Protein AF-A0A124IGR4-F1 (afdb_monomer_lite)

Structure (mmCIF, N/CA/C/O backbone):
data_AF-A0A124IGR4-F1
#
_entry.id   AF-A0A124IGR4-F1
#
loop_
_atom_site.group_PDB
_atom_site.id
_atom_site.type_symbol
_atom_site.label_atom_id
_atom_site.label_alt_id
_atom_site.label_comp_id
_atom_site.label_asym_id
_atom_site.label_entity_id
_atom_site.label_seq_id
_atom_site.pdbx_PDB_ins_code
_atom_site.Cartn_x
_atom_site.Cartn_y
_atom_site.Cartn_z
_a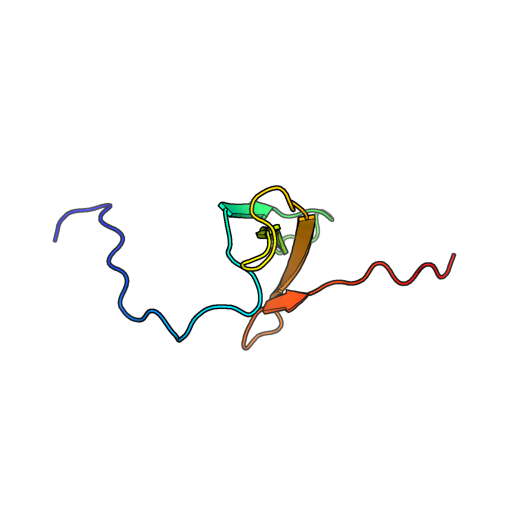tom_site.occupancy
_atom_site.B_iso_or_equiv
_atom_site.auth_seq_id
_atom_site.auth_comp_id
_atom_site.auth_asym_id
_atom_site.auth_atom_id
_atom_site.pdbx_PDB_model_num
ATOM 1 N N . MET A 1 1 ? -26.728 -18.332 -9.773 1.00 50.19 1 MET A N 1
ATOM 2 C CA . MET A 1 1 ? -25.565 -17.510 -9.376 1.00 50.19 1 MET A CA 1
ATOM 3 C C . MET A 1 1 ? -24.703 -18.363 -8.470 1.00 50.19 1 MET A C 1
ATOM 5 O O . MET A 1 1 ? -25.176 -18.771 -7.417 1.00 50.19 1 MET A O 1
ATOM 9 N N . GLU A 1 2 ? -23.503 -18.716 -8.915 1.00 49.34 2 GLU A N 1
ATOM 10 C CA . GLU A 1 2 ? -22.553 -19.482 -8.106 1.00 49.34 2 GLU A CA 1
ATOM 11 C C . GLU A 1 2 ? -22.012 -18.588 -6.982 1.00 49.34 2 GLU A C 1
ATOM 13 O O . GLU A 1 2 ? -21.451 -17.520 -7.236 1.00 49.34 2 GLU A O 1
ATOM 18 N N . LYS A 1 3 ? -22.233 -18.997 -5.728 1.00 52.19 3 LYS A N 1
ATOM 19 C CA . LYS A 1 3 ? -21.639 -18.364 -4.545 1.00 52.19 3 LYS A CA 1
ATOM 20 C C . LYS A 1 3 ? -20.117 -18.529 -4.618 1.00 52.19 3 LYS A C 1
ATOM 22 O O . LYS A 1 3 ? -19.638 -19.653 -4.564 1.00 52.19 3 LYS A O 1
ATOM 27 N N . GLY A 1 4 ? -19.378 -17.421 -4.684 1.00 60.44 4 GLY A N 1
ATOM 28 C CA . GLY A 1 4 ? -17.921 -17.406 -4.468 1.00 60.44 4 GLY A CA 1
ATOM 29 C C . GLY A 1 4 ? -17.050 -17.151 -5.700 1.00 60.44 4 GLY A C 1
ATOM 30 O O . GLY A 1 4 ? -15.831 -17.121 -5.576 1.00 60.44 4 GLY A O 1
ATOM 31 N N . SER A 1 5 ? -17.637 -16.929 -6.876 1.00 62.09 5 SER A N 1
ATOM 32 C CA . SER A 1 5 ? -16.877 -16.544 -8.068 1.00 62.09 5 SER A CA 1
ATOM 33 C C . SER A 1 5 ? -16.662 -15.025 -8.099 1.00 62.09 5 SER A C 1
ATOM 35 O O . SER A 1 5 ? -17.605 -14.258 -8.306 1.00 62.09 5 SER A O 1
ATOM 37 N N . PHE A 1 6 ? -15.422 -14.575 -7.881 1.00 68.94 6 PHE A N 1
ATOM 38 C CA . PHE A 1 6 ? -15.026 -13.193 -8.156 1.00 68.94 6 PHE A CA 1
ATOM 39 C C . PHE A 1 6 ? -14.956 -12.991 -9.672 1.00 68.94 6 PHE A C 1
ATOM 41 O O . PHE A 1 6 ? -14.122 -13.597 -10.345 1.00 68.94 6 PHE A O 1
ATOM 48 N N . LYS A 1 7 ? -15.826 -12.132 -10.219 1.00 59.47 7 LYS A N 1
ATOM 49 C CA . LYS A 1 7 ? -15.777 -11.739 -11.630 1.00 59.47 7 LYS A CA 1
ATOM 50 C C . LYS A 1 7 ? -15.134 -10.354 -11.751 1.00 59.47 7 LYS A C 1
ATOM 52 O O . LYS A 1 7 ? -15.740 -9.387 -11.290 1.00 59.47 7 LYS A O 1
ATOM 57 N N . PRO A 1 8 ? -13.949 -10.222 -12.370 1.00 56.19 8 PRO A N 1
ATOM 58 C CA . PRO A 1 8 ? -13.387 -8.908 -12.650 1.00 56.19 8 PRO A CA 1
ATOM 59 C C . PRO A 1 8 ? -14.288 -8.189 -13.669 1.00 56.19 8 PRO A C 1
ATOM 61 O O . PRO A 1 8 ? -14.517 -8.691 -14.768 1.00 56.19 8 PRO A O 1
ATOM 64 N N . VAL A 1 9 ? -14.860 -7.047 -13.275 1.00 65.44 9 VAL A N 1
ATOM 65 C CA . VAL A 1 9 ? -15.800 -6.253 -14.099 1.00 65.44 9 VAL A CA 1
ATOM 66 C C . VAL A 1 9 ? -15.074 -5.166 -14.894 1.00 65.44 9 VAL A C 1
ATOM 68 O O . VAL A 1 9 ? -15.524 -4.772 -15.965 1.00 65.44 9 VAL A O 1
ATOM 71 N N . TRP A 1 10 ? -13.929 -4.714 -14.390 1.00 56.34 10 TRP A N 1
ATOM 72 C CA . TRP A 1 10 ? -13.067 -3.732 -15.028 1.00 56.34 10 TRP A CA 1
ATOM 73 C C . TRP A 1 10 ? -11.623 -4.017 -14.625 1.00 56.34 10 TRP A C 1
ATOM 75 O O . TRP A 1 10 ? -11.341 -4.230 -13.447 1.00 56.34 10 TRP A O 1
ATOM 85 N N . GLN A 1 11 ? -10.717 -4.017 -15.597 1.00 52.47 11 GLN A N 1
ATOM 86 C CA . GLN A 1 11 ? -9.281 -3.957 -15.353 1.00 52.47 11 GLN A CA 1
ATOM 87 C C . GLN A 1 11 ? -8.767 -2.763 -16.147 1.00 52.47 11 GLN A C 1
ATOM 89 O O . GLN A 1 11 ? -8.918 -2.719 -17.367 1.00 52.47 11 GLN A O 1
ATOM 94 N N . SER A 1 12 ? -8.278 -1.745 -15.441 1.00 62.88 12 SER A N 1
ATOM 95 C CA . SER A 1 12 ? -7.703 -0.557 -16.065 1.00 62.88 12 SER A CA 1
ATOM 96 C C . SER A 1 12 ? -6.434 -0.906 -16.846 1.00 62.88 12 SER A C 1
ATOM 98 O O . SER A 1 12 ? -5.961 -2.043 -16.845 1.00 62.88 12 SER A O 1
ATOM 100 N N . SER A 1 13 ? -5.853 0.117 -17.470 1.00 69.06 13 SER A N 1
ATOM 101 C CA . SER A 1 13 ? -4.456 0.122 -17.900 1.00 69.06 13 SER A CA 1
ATOM 102 C C . SER A 1 13 ? -3.520 -0.438 -16.827 1.00 69.06 13 SER A C 1
ATOM 104 O O . SER A 1 13 ? -3.851 -0.432 -15.636 1.00 69.06 13 SER A O 1
ATOM 106 N N . SER A 1 14 ? -2.332 -0.864 -17.261 1.00 75.88 14 SER A N 1
ATOM 107 C CA . SER A 1 14 ? -1.241 -1.251 -16.372 1.00 75.88 14 SER A CA 1
ATOM 108 C C . SER A 1 14 ? -1.109 -0.255 -15.224 1.00 75.88 14 SER A C 1
ATOM 110 O O . SER A 1 14 ? -1.045 0.954 -15.450 1.00 75.88 14 SER A O 1
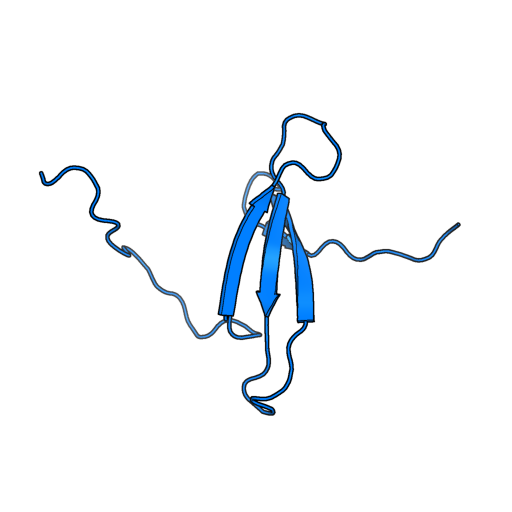ATOM 112 N N . LEU A 1 15 ? -1.094 -0.779 -13.999 1.00 82.88 15 LEU A N 1
ATOM 113 C CA . LEU A 1 15 ? -0.706 -0.012 -12.820 1.00 82.88 15 LEU A CA 1
ATOM 114 C C . LEU A 1 15 ? 0.710 0.527 -13.020 1.00 82.88 15 LEU A C 1
ATOM 116 O O . LEU A 1 15 ? 1.472 -0.081 -13.769 1.00 82.88 15 LEU A O 1
ATOM 120 N N . ASP A 1 16 ? 1.069 1.601 -12.319 1.00 85.81 16 ASP A N 1
ATOM 121 C CA . ASP A 1 16 ? 2.435 2.150 -12.328 1.00 85.81 16 ASP A CA 1
ATOM 122 C C . ASP A 1 16 ? 3.474 1.080 -11.921 1.00 85.81 16 ASP A C 1
ATOM 124 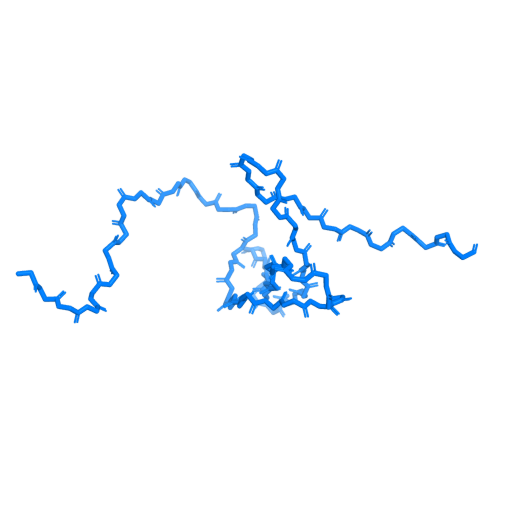O O . ASP A 1 16 ? 4.544 0.945 -12.520 1.00 85.81 16 ASP A O 1
ATOM 128 N N . HIS A 1 17 ? 3.075 0.200 -10.993 1.00 90.38 17 HIS A N 1
ATOM 129 C CA . HIS A 1 17 ? 3.821 -0.978 -10.559 1.00 90.38 17 HIS A CA 1
ATOM 130 C C . HIS A 1 17 ? 2.927 -2.233 -10.537 1.00 90.38 17 HIS A C 1
ATOM 132 O O . HIS A 1 17 ? 1.760 -2.143 -10.157 1.00 90.38 17 HIS A O 1
ATOM 138 N N . PRO A 1 18 ? 3.423 -3.420 -10.941 1.00 91.19 18 PRO A N 1
ATOM 139 C CA . PRO A 1 18 ? 2.644 -4.653 -10.870 1.00 91.19 18 PRO A CA 1
ATOM 140 C C . PRO A 1 18 ? 2.441 -5.115 -9.420 1.00 91.19 18 PRO A C 1
ATOM 142 O O . PRO A 1 18 ? 3.402 -5.202 -8.653 1.00 91.19 18 PRO A O 1
ATOM 145 N N . ASN A 1 19 ? 1.212 -5.517 -9.084 1.00 90.88 19 ASN A N 1
ATOM 146 C CA . ASN A 1 19 ? 0.875 -6.102 -7.784 1.00 90.88 19 ASN A CA 1
ATOM 147 C C . ASN A 1 19 ? 1.099 -7.619 -7.813 1.00 90.88 19 ASN A C 1
ATOM 149 O O . ASN A 1 19 ? 0.453 -8.328 -8.585 1.00 90.88 19 ASN A O 1
ATOM 153 N N . TYR A 1 20 ? 1.975 -8.132 -6.951 1.00 92.00 20 TYR A N 1
ATOM 154 C CA . TYR A 1 20 ? 2.196 -9.575 -6.788 1.00 92.00 20 TYR A CA 1
ATOM 155 C C . TYR A 1 20 ? 1.289 -10.194 -5.730 1.00 92.00 20 TYR A C 1
ATOM 157 O O . TYR A 1 20 ? 0.897 -11.354 -5.851 1.00 92.00 20 TYR A O 1
ATOM 165 N N . TRP A 1 21 ? 0.973 -9.433 -4.686 1.00 93.38 21 TRP A N 1
ATOM 166 C CA . TRP A 1 21 ? 0.119 -9.872 -3.592 1.00 93.38 21 TRP A CA 1
ATOM 167 C C . TRP A 1 21 ? -0.521 -8.668 -2.909 1.00 93.38 21 TRP A C 1
ATOM 169 O O . TRP A 1 21 ? 0.085 -7.599 -2.866 1.00 93.38 21 TRP A O 1
ATOM 179 N N . ALA A 1 22 ? -1.725 -8.847 -2.371 1.00 94.00 22 ALA A N 1
ATOM 180 C CA . ALA A 1 22 ? -2.412 -7.826 -1.597 1.00 94.00 22 ALA A CA 1
ATOM 181 C C . ALA A 1 22 ? -3.266 -8.457 -0.489 1.00 94.00 22 ALA A C 1
ATOM 183 O O . ALA A 1 22 ? -3.898 -9.493 -0.712 1.00 94.00 22 ALA A O 1
ATOM 184 N N . THR A 1 23 ? -3.327 -7.804 0.671 1.00 95.12 23 THR A N 1
ATOM 185 C CA . THR A 1 23 ? -4.286 -8.111 1.742 1.00 95.12 23 THR A CA 1
ATOM 186 C C . THR A 1 23 ? -4.843 -6.838 2.359 1.00 95.12 23 THR A C 1
ATOM 188 O O . THR A 1 23 ? -4.208 -5.786 2.325 1.00 95.12 23 THR A O 1
ATOM 191 N N . LEU A 1 24 ? -6.012 -6.967 2.979 1.00 94.88 24 LEU A N 1
ATOM 192 C CA . LEU A 1 24 ? -6.550 -5.973 3.898 1.00 94.88 24 LEU A CA 1
ATOM 193 C C . LEU A 1 24 ? -6.116 -6.317 5.327 1.00 94.88 24 LEU A C 1
ATOM 195 O O . LEU A 1 24 ? -6.159 -7.489 5.711 1.00 94.88 24 LEU A O 1
ATOM 199 N N . ILE A 1 25 ? -5.682 -5.314 6.085 1.00 94.25 25 ILE A N 1
ATOM 200 C CA . ILE A 1 25 ? -5.267 -5.434 7.487 1.00 94.25 25 ILE A CA 1
ATOM 201 C C . ILE A 1 25 ? -5.580 -4.130 8.222 1.00 94.25 25 ILE A C 1
ATOM 203 O O . ILE A 1 25 ? -5.268 -3.066 7.707 1.00 94.25 25 ILE A O 1
ATOM 207 N N . ASP A 1 26 ? -6.168 -4.206 9.413 1.00 94.31 26 ASP A N 1
ATOM 208 C CA . ASP A 1 26 ? -6.230 -3.075 10.345 1.00 94.31 26 ASP A CA 1
ATOM 209 C C . ASP A 1 26 ? -4.884 -3.001 11.082 1.00 94.31 26 ASP A C 1
ATOM 211 O O . ASP A 1 26 ? -4.626 -3.768 12.015 1.00 94.31 26 ASP A O 1
ATOM 215 N N . LEU A 1 27 ? -3.967 -2.167 10.585 1.00 91.75 27 LEU A N 1
ATOM 216 C CA . LEU A 1 27 ? -2.582 -2.131 11.065 1.00 91.75 27 LEU A CA 1
ATOM 217 C C . LEU A 1 27 ? -2.449 -1.375 12.394 1.00 91.75 27 LEU A C 1
ATOM 219 O O . LEU A 1 27 ? -1.529 -1.644 13.170 1.00 91.75 27 LEU A O 1
ATOM 223 N N . ASN A 1 28 ? -3.334 -0.411 12.643 1.00 89.88 28 ASN A N 1
ATOM 224 C CA . ASN A 1 28 ? -3.260 0.503 13.785 1.00 89.88 28 ASN A CA 1
ATOM 225 C C . ASN A 1 28 ? -4.391 0.296 14.817 1.00 89.88 28 ASN A C 1
ATOM 227 O O . ASN A 1 28 ? -4.426 1.012 15.819 1.00 89.88 28 ASN A O 1
ATOM 231 N N . ASN A 1 29 ? -5.243 -0.715 14.625 1.00 93.19 29 ASN A N 1
ATOM 232 C CA . ASN A 1 29 ? -6.397 -1.062 15.459 1.00 93.19 29 ASN A CA 1
ATOM 233 C C . ASN A 1 29 ? -7.445 0.060 15.564 1.00 93.19 29 ASN A C 1
ATOM 235 O O . ASN A 1 29 ? -8.053 0.241 16.626 1.00 93.19 29 ASN A O 1
ATOM 239 N N . ASN A 1 30 ? -7.651 0.838 14.498 1.00 93.06 30 ASN A N 1
ATOM 240 C CA . ASN A 1 30 ? -8.669 1.893 14.468 1.00 93.06 30 ASN A CA 1
ATOM 241 C C . ASN A 1 30 ? -10.024 1.420 13.904 1.00 93.06 30 ASN A C 1
ATOM 243 O O . ASN A 1 30 ? -10.965 2.216 13.842 1.00 93.06 30 ASN A O 1
ATOM 247 N N . GLY A 1 31 ? -10.142 0.147 13.516 1.00 94.25 31 GLY A N 1
ATOM 248 C CA . GLY A 1 31 ? -11.337 -0.429 12.900 1.00 94.25 31 GLY A CA 1
ATOM 249 C C . GLY A 1 31 ? -11.447 -0.197 11.389 1.00 94.25 31 GLY A C 1
ATOM 250 O O . GLY A 1 31 ? -12.426 -0.637 10.781 1.00 94.25 31 GLY A O 1
ATOM 251 N N . GLU A 1 32 ? -10.471 0.468 10.768 1.00 92.25 32 GLU A N 1
ATOM 252 C CA . GLU A 1 32 ? -10.360 0.657 9.323 1.00 92.25 32 GLU A CA 1
ATOM 253 C C . GLU A 1 32 ? -9.244 -0.241 8.778 1.00 92.25 32 GLU A C 1
ATOM 255 O O . GLU A 1 32 ? -8.119 -0.214 9.256 1.00 92.25 32 GLU A O 1
ATOM 260 N N . ASN A 1 33 ? -9.529 -1.023 7.734 1.00 93.25 33 ASN A N 1
ATOM 261 C CA . ASN A 1 33 ? -8.478 -1.804 7.088 1.00 93.25 33 ASN A CA 1
ATOM 262 C C . ASN A 1 33 ? -7.659 -0.927 6.129 1.00 93.25 33 ASN A C 1
ATOM 264 O O . ASN A 1 33 ? -8.211 -0.314 5.209 1.00 93.25 33 ASN A O 1
ATOM 268 N N . GLU A 1 34 ? -6.339 -0.963 6.261 1.00 94.88 34 GLU A N 1
ATOM 269 C CA . GLU A 1 34 ? -5.402 -0.562 5.221 1.00 94.88 34 GLU A CA 1
ATOM 270 C C . GLU A 1 34 ? -5.162 -1.693 4.206 1.00 94.88 34 GLU A C 1
ATOM 272 O O . GLU A 1 34 ? -5.356 -2.882 4.477 1.00 94.88 34 GLU A O 1
ATOM 277 N N . LEU A 1 35 ? -4.723 -1.316 3.005 1.00 95.25 35 LEU A N 1
ATOM 278 C CA . LEU A 1 35 ? -4.317 -2.239 1.952 1.00 95.25 35 LEU A CA 1
ATOM 279 C C . LEU A 1 35 ? -2.790 -2.374 1.958 1.00 95.25 35 LEU A C 1
ATOM 281 O O . LEU A 1 35 ? -2.068 -1.428 1.641 1.00 95.25 35 LEU A O 1
ATOM 285 N N . LEU A 1 36 ? -2.311 -3.567 2.299 1.00 94.81 36 LEU A N 1
ATOM 286 C CA . LEU A 1 36 ? -0.903 -3.943 2.241 1.00 94.81 36 LEU A CA 1
ATOM 287 C C . LEU A 1 36 ? -0.637 -4.660 0.915 1.00 94.81 36 LEU A C 1
ATOM 289 O O . LEU A 1 36 ? -1.244 -5.700 0.645 1.00 94.81 36 LEU A O 1
ATOM 293 N N . VAL A 1 37 ? 0.271 -4.127 0.099 1.00 94.88 37 VAL A N 1
ATOM 294 C CA . VAL A 1 37 ? 0.577 -4.646 -1.241 1.00 94.88 37 VAL A CA 1
ATOM 295 C C . VAL A 1 37 ? 2.056 -4.998 -1.337 1.00 94.88 37 VAL A C 1
ATOM 297 O O . VAL A 1 37 ? 2.916 -4.271 -0.850 1.00 94.88 37 VAL A O 1
ATOM 300 N N . THR A 1 38 ? 2.362 -6.128 -1.973 1.00 95.88 38 THR A N 1
ATOM 301 C CA . THR A 1 38 ? 3.704 -6.396 -2.502 1.00 95.88 38 THR A CA 1
ATOM 302 C C . THR A 1 38 ? 3.728 -5.995 -3.970 1.00 95.88 38 THR A C 1
ATOM 304 O O . THR A 1 38 ? 3.177 -6.700 -4.821 1.00 95.88 38 THR A O 1
ATOM 307 N N . GLU A 1 39 ? 4.358 -4.867 -4.260 1.00 94.81 39 GLU A N 1
ATOM 308 C CA . GLU A 1 39 ? 4.513 -4.309 -5.602 1.00 94.81 39 GLU A CA 1
ATOM 309 C C . GLU A 1 39 ? 5.883 -4.693 -6.173 1.00 94.81 39 GLU A C 1
ATOM 311 O O . GLU A 1 39 ? 6.811 -5.034 -5.437 1.00 94.81 39 GLU A O 1
ATOM 316 N N . GLY A 1 40 ? 6.033 -4.684 -7.495 1.00 94.69 40 GLY A N 1
ATOM 317 C CA . GLY A 1 40 ? 7.350 -4.825 -8.118 1.00 94.69 40 GLY A CA 1
ATOM 318 C C . GLY A 1 40 ? 7.597 -3.820 -9.223 1.00 94.69 40 GLY A C 1
ATOM 319 O O . GLY A 1 40 ? 7.115 -2.698 -9.179 1.00 94.69 40 GLY A O 1
ATOM 320 N N . SER A 1 41 ? 8.377 -4.212 -10.225 1.00 93.44 41 SER A N 1
ATOM 321 C CA . SER A 1 41 ? 8.738 -3.332 -11.334 1.00 93.44 41 SER A CA 1
ATOM 322 C C . SER A 1 41 ? 8.631 -4.064 -12.665 1.00 93.44 41 SER A C 1
ATOM 324 O O . SER A 1 41 ? 9.049 -5.217 -12.784 1.00 93.44 41 SER A O 1
ATOM 326 N N . TYR A 1 42 ? 8.120 -3.377 -13.688 1.00 90.25 42 TYR A N 1
ATOM 327 C CA . TYR A 1 42 ? 8.144 -3.892 -15.059 1.00 90.25 42 TYR A CA 1
ATOM 328 C C . TYR A 1 42 ? 9.553 -3.905 -15.659 1.00 90.25 42 TYR A C 1
ATOM 330 O O . TYR A 1 42 ? 9.834 -4.731 -16.522 1.00 90.25 42 TYR A O 1
ATOM 338 N N . SER A 1 43 ? 10.447 -3.016 -15.211 1.00 93.88 43 SER A N 1
ATOM 339 C CA . SER A 1 43 ? 11.830 -2.956 -15.698 1.00 93.88 43 SER A CA 1
ATOM 340 C C . SER A 1 43 ? 12.763 -3.920 -14.963 1.00 93.88 43 SER A C 1
ATOM 342 O O . SER A 1 43 ? 13.793 -4.311 -15.511 1.00 93.88 43 SER A O 1
ATOM 344 N N . ASN A 1 44 ? 12.409 -4.340 -13.742 1.00 92.56 44 ASN A N 1
ATOM 345 C CA . ASN A 1 44 ? 13.187 -5.291 -12.953 1.00 92.56 44 ASN A CA 1
ATOM 346 C C . ASN A 1 44 ? 12.285 -6.292 -12.215 1.00 92.56 44 ASN A C 1
ATOM 348 O O . ASN A 1 44 ? 11.718 -5.999 -11.162 1.00 92.56 44 ASN A O 1
ATOM 352 N N . SER A 1 45 ? 12.237 -7.524 -12.726 1.00 87.75 45 SER A N 1
ATOM 353 C CA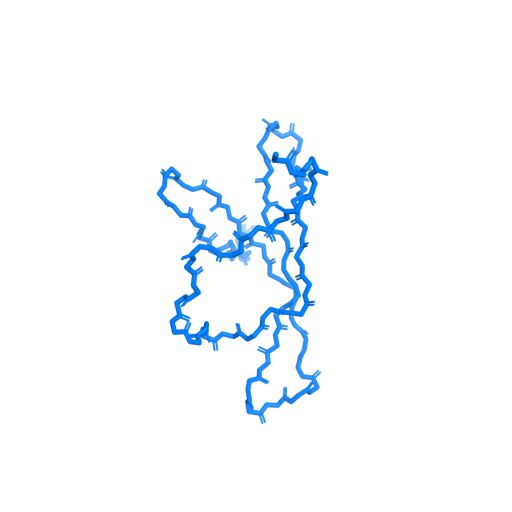 . SER A 1 45 ? 11.406 -8.607 -12.185 1.00 87.75 45 SER A CA 1
ATOM 354 C C . SER A 1 45 ? 11.782 -9.060 -10.769 1.00 87.75 45 SER A C 1
ATOM 356 O O . SER A 1 45 ? 10.9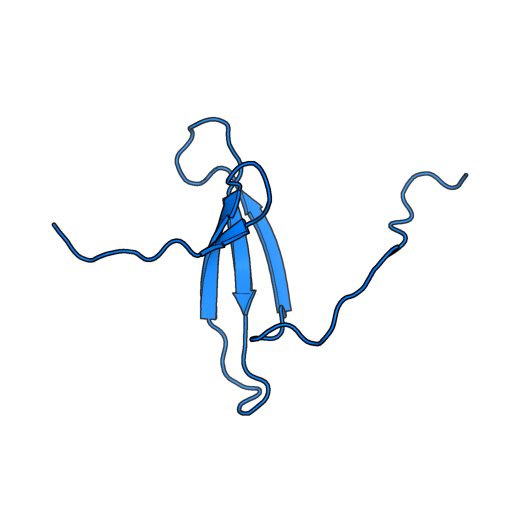76 -9.738 -10.125 1.00 87.75 45 SER A O 1
ATOM 358 N N . ARG A 1 46 ? 12.972 -8.692 -10.270 1.00 92.62 46 ARG A N 1
ATOM 359 C CA . ARG A 1 46 ? 13.431 -9.010 -8.907 1.00 92.62 46 ARG A CA 1
ATOM 360 C C . ARG A 1 46 ? 12.991 -7.986 -7.864 1.00 92.62 46 ARG A C 1
ATOM 362 O O . ARG A 1 46 ? 13.054 -8.298 -6.680 1.00 92.62 46 ARG A O 1
ATOM 369 N N . THR A 1 47 ? 12.553 -6.795 -8.272 1.00 93.25 47 THR A N 1
ATOM 370 C CA . THR A 1 47 ? 12.092 -5.771 -7.328 1.00 93.25 47 THR A CA 1
ATOM 371 C C . THR A 1 47 ? 10.822 -6.240 -6.628 1.00 93.25 47 THR A C 1
ATOM 373 O O . THR A 1 47 ? 9.869 -6.682 -7.279 1.00 93.25 47 THR A O 1
ATOM 376 N N . ARG A 1 48 ? 10.824 -6.151 -5.299 1.00 94.31 48 ARG A N 1
ATOM 377 C CA . ARG A 1 48 ? 9.670 -6.377 -4.431 1.00 94.31 48 ARG A CA 1
ATOM 378 C C . ARG A 1 48 ? 9.675 -5.297 -3.358 1.00 94.31 48 ARG A C 1
ATOM 380 O O . ARG A 1 48 ? 10.626 -5.221 -2.586 1.00 94.31 48 ARG A O 1
ATOM 387 N N . GLU A 1 49 ? 8.633 -4.484 -3.326 1.00 94.12 49 GLU A N 1
ATOM 388 C CA . GLU A 1 49 ? 8.426 -3.447 -2.319 1.00 94.12 49 GLU A CA 1
ATOM 389 C C . GLU A 1 49 ? 7.123 -3.715 -1.580 1.00 94.12 49 GLU A C 1
ATOM 391 O O . GLU A 1 49 ? 6.119 -4.080 -2.188 1.00 94.12 49 GLU A O 1
ATOM 396 N N . ILE A 1 50 ? 7.146 -3.550 -0.259 1.00 94.31 50 ILE A N 1
ATOM 397 C CA . ILE A 1 50 ? 5.935 -3.593 0.554 1.00 94.31 50 ILE A CA 1
ATOM 398 C C . ILE A 1 50 ? 5.425 -2.163 0.676 1.00 94.31 50 ILE A C 1
ATOM 400 O O . ILE A 1 50 ? 6.135 -1.291 1.181 1.00 94.31 50 ILE A O 1
ATOM 404 N N . THR A 1 51 ? 4.202 -1.924 0.219 1.00 94.25 51 THR A N 1
ATOM 405 C CA . THR A 1 51 ? 3.557 -0.613 0.271 1.00 94.25 51 THR A CA 1
ATOM 406 C C . THR A 1 51 ? 2.244 -0.692 1.031 1.00 94.25 51 THR A C 1
ATOM 408 O O . THR A 1 51 ? 1.547 -1.707 1.016 1.00 94.25 51 THR A O 1
ATOM 411 N N . LEU A 1 52 ? 1.939 0.382 1.756 1.00 94.00 52 LEU A N 1
ATOM 412 C CA . LEU A 1 52 ? 0.724 0.509 2.545 1.00 94.00 52 LEU A CA 1
ATOM 413 C C . LEU A 1 52 ? -0.137 1.612 1.948 1.00 94.00 52 LEU A C 1
ATOM 415 O O . LEU A 1 52 ? 0.366 2.684 1.603 1.00 94.00 52 LEU A O 1
ATOM 419 N N . TRP A 1 53 ? -1.432 1.353 1.843 1.00 94.56 53 TRP A N 1
ATOM 420 C CA . TRP A 1 53 ? -2.382 2.271 1.243 1.00 94.56 53 TRP A CA 1
ATOM 421 C C . TRP A 1 53 ? -3.611 2.434 2.128 1.00 94.56 53 TRP A C 1
ATOM 423 O O . TRP A 1 53 ? -4.136 1.456 2.660 1.00 94.56 53 TRP A O 1
ATOM 433 N N . LYS A 1 54 ? -4.109 3.667 2.237 1.00 94.00 54 LYS A N 1
ATOM 434 C CA . LYS A 1 54 ? -5.310 3.997 3.009 1.00 94.00 54 LYS A CA 1
ATOM 435 C C . LYS A 1 54 ? -6.468 4.386 2.098 1.00 94.00 54 LYS A C 1
ATOM 437 O O . LYS A 1 54 ? -6.275 5.125 1.132 1.00 94.00 54 LYS A O 1
ATOM 442 N N . TRP A 1 55 ? -7.668 3.903 2.420 1.00 91.12 55 TRP A N 1
ATOM 443 C CA . TRP A 1 55 ? -8.902 4.344 1.774 1.00 91.12 55 TRP A CA 1
ATOM 444 C C . TRP A 1 55 ? -9.267 5.764 2.217 1.00 91.12 55 TRP A C 1
ATOM 446 O O . TRP A 1 55 ? -9.291 6.060 3.409 1.00 91.12 55 TRP A O 1
ATOM 456 N N . ASN A 1 56 ? -9.579 6.637 1.261 1.00 89.38 56 ASN A N 1
ATOM 457 C CA . ASN A 1 56 ? -9.888 8.048 1.520 1.00 89.38 56 ASN A CA 1
ATOM 458 C C . ASN A 1 56 ? -11.334 8.449 1.162 1.00 89.38 56 ASN A C 1
ATOM 460 O O . ASN A 1 56 ? -11.643 9.634 1.078 1.00 89.38 56 ASN A O 1
ATOM 464 N N . GLY A 1 57 ? -12.219 7.478 0.920 1.00 89.69 57 GLY A N 1
ATOM 465 C CA . GLY A 1 57 ? -13.606 7.721 0.499 1.00 89.69 57 GLY A CA 1
ATOM 466 C C . GLY A 1 57 ? -13.834 7.649 -1.013 1.00 89.69 57 GLY A C 1
ATOM 467 O O . GLY A 1 57 ? -14.967 7.423 -1.432 1.00 89.69 57 GLY A O 1
ATOM 468 N N . TRP A 1 58 ? -12.783 7.779 -1.828 1.00 89.12 58 TRP A N 1
ATOM 469 C CA . TRP A 1 58 ? -12.851 7.641 -3.291 1.00 89.12 58 TRP A CA 1
ATOM 470 C C . TRP A 1 58 ? -11.964 6.512 -3.820 1.00 89.12 58 TRP A C 1
ATOM 472 O O . TRP A 1 58 ? -12.348 5.786 -4.737 1.00 89.12 58 TRP A O 1
ATOM 482 N N . GLY A 1 59 ? -10.779 6.366 -3.235 1.00 87.75 59 GLY A N 1
ATOM 483 C CA . GLY A 1 59 ? -9.771 5.413 -3.665 1.00 87.75 59 GLY A CA 1
ATOM 484 C C . GLY A 1 59 ? -8.726 5.169 -2.585 1.00 87.75 59 GLY A C 1
ATOM 485 O O . GLY A 1 59 ? -8.871 5.589 -1.435 1.00 87.75 59 GLY A O 1
ATOM 486 N N . PHE A 1 60 ? -7.652 4.495 -2.982 1.00 90.12 60 PHE A N 1
ATOM 487 C CA . PHE A 1 60 ? -6.496 4.246 -2.133 1.00 90.12 60 PHE A CA 1
ATOM 488 C C . PHE A 1 60 ? -5.401 5.284 -2.384 1.00 90.12 60 PHE A C 1
ATOM 490 O O . PHE A 1 60 ? -5.070 5.585 -3.530 1.00 90.12 60 PHE A O 1
ATOM 497 N N . SER A 1 61 ? -4.808 5.800 -1.309 1.00 92.25 61 SER A N 1
ATOM 498 C CA . SER A 1 61 ? -3.612 6.649 -1.350 1.00 92.25 61 SER A CA 1
ATOM 499 C C . SER A 1 61 ? -2.467 5.970 -0.609 1.00 92.25 61 SER A C 1
ATOM 501 O O . SER A 1 61 ? -2.675 5.442 0.485 1.00 92.25 61 SER A O 1
ATOM 503 N N . ARG A 1 62 ? -1.267 5.973 -1.203 1.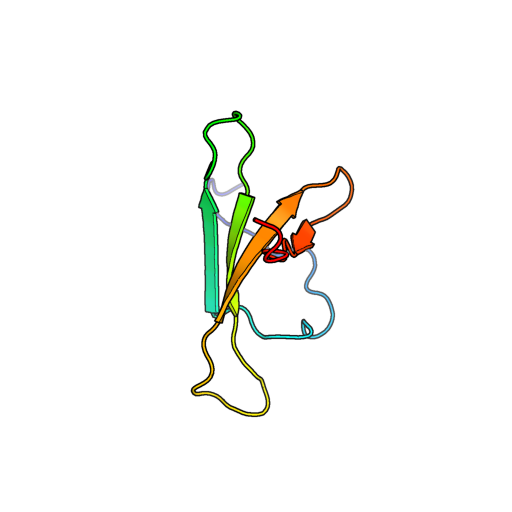00 92.00 62 ARG A N 1
ATOM 504 C CA . ARG A 1 62 ? -0.070 5.388 -0.589 1.00 92.00 62 ARG A CA 1
ATOM 505 C C . ARG A 1 62 ? 0.304 6.195 0.649 1.00 92.00 62 ARG A C 1
ATOM 507 O O . ARG A 1 62 ? 0.371 7.420 0.591 1.00 92.00 62 ARG A O 1
ATOM 514 N N . ILE A 1 63 ? 0.552 5.498 1.749 1.00 91.38 63 ILE A N 1
ATOM 515 C CA . ILE A 1 63 ? 1.091 6.084 2.970 1.00 91.38 63 ILE A CA 1
ATOM 516 C C . ILE A 1 63 ? 2.612 6.097 2.831 1.00 91.38 63 ILE A C 1
ATOM 518 O O . ILE A 1 63 ? 3.239 5.052 2.641 1.00 91.38 63 ILE A O 1
ATOM 522 N N . THR A 1 64 ? 3.208 7.280 2.921 1.00 84.25 64 THR A N 1
ATOM 523 C CA . THR A 1 64 ? 4.646 7.438 3.123 1.00 84.25 64 THR A CA 1
ATOM 524 C C . THR A 1 64 ? 4.907 7.568 4.617 1.00 84.25 64 THR A C 1
ATOM 526 O O . THR A 1 64 ? 4.184 8.256 5.332 1.00 84.25 64 THR A O 1
ATOM 529 N N . LEU A 1 65 ? 5.916 6.854 5.116 1.00 66.00 65 LEU A N 1
ATOM 530 C CA . LEU A 1 65 ? 6.447 7.135 6.443 1.00 66.00 65 LEU A CA 1
ATOM 531 C C . LEU A 1 65 ? 7.342 8.358 6.299 1.00 66.00 65 LEU A C 1
ATOM 533 O O . LEU A 1 65 ? 8.524 8.248 5.971 1.00 66.00 65 LEU A O 1
ATOM 537 N N . ASP A 1 66 ? 6.754 9.527 6.482 1.00 60.19 66 ASP A N 1
ATOM 538 C CA . ASP A 1 66 ? 7.503 10.765 6.589 1.00 60.19 66 ASP A CA 1
ATOM 539 C C . ASP A 1 66 ? 8.299 10.643 7.895 1.00 60.19 66 ASP A C 1
ATOM 541 O O . ASP A 1 66 ? 7.725 10.566 8.980 1.00 60.19 66 ASP A O 1
ATOM 545 N N . GLY A 1 67 ? 9.623 10.515 7.797 1.00 52.50 67 GLY A N 1
ATOM 546 C CA . GLY A 1 67 ? 10.527 10.294 8.930 1.00 52.50 67 GLY A CA 1
ATOM 547 C C . GLY A 1 67 ? 10.676 11.499 9.866 1.00 52.50 67 GLY A C 1
ATOM 548 O O . GLY A 1 67 ? 11.796 11.845 10.227 1.00 52.50 67 GLY A O 1
ATOM 549 N N . SER A 1 68 ? 9.586 12.161 10.239 1.00 44.06 68 SER A N 1
ATOM 550 C CA . SER A 1 68 ? 9.558 13.160 11.305 1.00 44.06 68 SER A CA 1
ATOM 551 C C . SER A 1 68 ? 9.201 12.481 12.626 1.00 44.06 68 SER A C 1
ATOM 553 O O . SER A 1 68 ? 8.030 12.398 13.002 1.00 44.06 68 SER A O 1
ATOM 555 N N . GLY A 1 69 ? 10.238 11.956 13.282 1.00 39.06 69 GLY A N 1
ATOM 556 C CA . GLY A 1 69 ? 10.294 11.892 14.743 1.00 39.06 69 GLY A CA 1
ATOM 557 C C . GLY A 1 69 ? 10.745 13.223 15.332 1.00 39.06 69 GLY A C 1
ATOM 558 O O . GLY A 1 69 ? 11.241 14.075 14.558 1.00 39.06 69 GLY A O 1
#

Foldseek 3Di:
DDPPDDDDPDDDPDDQWDWPDWDWDPPPPPPATWIWTFTAHPVDPPGTDTWIWHDDPPDTDTDDPPPDD

Radius of gyration: 14.81 Å; chains: 1; bounding box: 39×33×33 Å

Secondary structure (DSSP, 8-state):
--TT--------S--SS-EEEEEEE-SSSSS--EEEEEE--SS-TT--EEEEEEE-SSSEEEPP-----

pLDDT: mean 82.83, std 16.17, range [39.06, 95.88]

Sequence (69 aa):
MEKGSFKPVWQSSSLDHPNYWATLIDLNNNGENELLVTEGSYSNSRTREITLWKWNGWGFSRITLDGSG